Protein AF-A0A536ELT6-F1 (afdb_monomer)

Foldseek 3Di:
DDLLVVLLVLLLVLLVVLLVVLVVCLVVVVLVVSLVSLVVQLVVLVVQLVVQVVVVVVLVVVLVPDPDPDDDPPVSPDDPPSCSNVSSCSNSVNNNVSSVVSNVPRD

Secondary structure (DSSP, 8-state):
--HHHHHHHHHHHHHHHHHHHHHHHHHTT-HHHHHHHHHHHHHHHHHHHHHHHHHHHHHHHHHH-PPTTS---GGGSPPTT--HHHHHHHHHHHHHHHHHHHHHHH-

Structure (mmCIF, N/CA/C/O backbone):
data_AF-A0A536ELT6-F1
#
_entry.id   AF-A0A536ELT6-F1
#
loop_
_atom_site.group_PDB
_atom_site.id
_atom_site.type_symbol
_atom_site.label_atom_id
_atom_site.label_alt_id
_atom_site.label_comp_id
_atom_site.label_asym_id
_atom_site.label_entity_id
_atom_site.label_seq_id
_atom_site.pdbx_PDB_ins_code
_atom_site.Cartn_x
_atom_site.Cartn_y
_atom_site.Cartn_z
_atom_site.occupancy
_atom_site.B_iso_or_equiv
_atom_site.auth_seq_id
_atom_site.auth_comp_id
_atom_site.auth_asym_id
_atom_site.auth_atom_id
_atom_site.pdbx_PDB_model_num
ATOM 1 N N . MET A 1 1 ? -7.963 5.118 -19.392 1.00 62.03 1 MET A N 1
ATOM 2 C CA . MET A 1 1 ? -7.512 5.659 -18.088 1.00 62.03 1 MET A CA 1
ATOM 3 C C . MET A 1 1 ? -5.998 5.521 -18.016 1.00 62.03 1 MET A C 1
ATOM 5 O O . MET A 1 1 ? -5.515 4.451 -18.375 1.00 62.03 1 MET A O 1
ATOM 9 N N . PRO A 1 2 ? -5.241 6.557 -17.620 1.00 81.75 2 PRO A N 1
ATOM 10 C CA . PRO A 1 2 ? -3.790 6.447 -17.489 1.00 81.75 2 PRO A CA 1
ATOM 11 C C . PRO A 1 2 ? -3.425 5.445 -16.381 1.00 81.75 2 PRO A C 1
ATOM 13 O O . PRO A 1 2 ? -3.955 5.517 -15.274 1.00 81.75 2 PRO A O 1
ATOM 16 N N . ALA A 1 3 ? -2.506 4.519 -16.667 1.00 79.00 3 ALA A N 1
ATOM 17 C CA . ALA A 1 3 ? -2.032 3.500 -15.725 1.00 79.00 3 ALA A CA 1
ATOM 18 C C . ALA A 1 3 ? -1.635 4.027 -14.321 1.00 79.00 3 ALA A C 1
ATOM 20 O O . ALA A 1 3 ? -2.030 3.391 -13.342 1.00 79.00 3 ALA A O 1
ATOM 21 N N . PRO A 1 4 ? -0.943 5.181 -14.159 1.00 79.56 4 PRO A N 1
ATOM 22 C CA . PRO A 1 4 ? -0.621 5.711 -12.827 1.00 79.56 4 PRO A CA 1
ATOM 23 C C . PRO A 1 4 ? -1.855 6.093 -12.005 1.00 79.56 4 PRO A C 1
ATOM 25 O O . PRO A 1 4 ? -1.840 5.959 -10.786 1.00 79.56 4 PRO A O 1
ATOM 28 N N . PHE A 1 5 ? -2.948 6.506 -12.649 1.00 78.38 5 PHE A N 1
ATOM 29 C CA . PHE A 1 5 ? -4.195 6.829 -11.956 1.00 78.38 5 PHE A CA 1
ATOM 30 C C . PHE A 1 5 ? -4.894 5.570 -11.424 1.00 78.38 5 PHE A C 1
ATOM 32 O O . PHE A 1 5 ? -5.397 5.553 -10.300 1.00 78.38 5 PHE A O 1
ATOM 39 N N . VAL A 1 6 ? -4.877 4.484 -12.200 1.00 82.94 6 VAL A N 1
ATOM 40 C CA . VAL A 1 6 ? -5.401 3.177 -11.763 1.00 82.94 6 VAL A CA 1
ATOM 41 C C . VAL A 1 6 ? -4.559 2.617 -10.609 1.00 82.94 6 VAL A C 1
ATOM 43 O O . VAL A 1 6 ? -5.094 2.118 -9.625 1.00 82.94 6 VAL A O 1
ATOM 46 N N . ALA A 1 7 ? -3.236 2.770 -10.683 1.00 80.31 7 ALA A N 1
ATOM 47 C CA . ALA A 1 7 ? -2.326 2.419 -9.597 1.00 80.31 7 ALA A CA 1
ATOM 48 C C . ALA A 1 7 ? -2.594 3.238 -8.321 1.00 80.31 7 ALA A C 1
ATOM 50 O O . ALA A 1 7 ? -2.740 2.670 -7.241 1.00 80.31 7 ALA A O 1
ATOM 51 N N . ALA A 1 8 ? -2.728 4.560 -8.443 1.00 81.62 8 ALA A N 1
ATOM 52 C CA . ALA A 1 8 ? -3.016 5.430 -7.307 1.00 81.62 8 ALA A CA 1
ATOM 53 C C . ALA A 1 8 ? -4.361 5.106 -6.647 1.00 81.62 8 ALA A C 1
ATOM 55 O O . ALA A 1 8 ? -4.433 4.972 -5.429 1.00 81.62 8 ALA A O 1
ATOM 56 N N . SER A 1 9 ? -5.415 4.912 -7.442 1.00 82.19 9 SER A N 1
ATOM 57 C CA . SER A 1 9 ? -6.735 4.531 -6.923 1.00 82.19 9 SER A CA 1
ATOM 58 C C . SER A 1 9 ? -6.720 3.167 -6.228 1.00 82.19 9 SER A C 1
ATOM 60 O O . SER A 1 9 ? -7.307 3.031 -5.158 1.00 82.19 9 SER A O 1
ATOM 62 N N . CYS A 1 10 ? -5.987 2.184 -6.759 1.00 83.94 10 CYS A N 1
ATOM 63 C CA . CYS A 1 10 ? -5.772 0.901 -6.088 1.00 83.94 10 CYS A CA 1
ATOM 64 C C . CYS A 1 10 ? -5.072 1.074 -4.728 1.00 83.94 10 CYS A C 1
ATOM 66 O O . CYS A 1 10 ? -5.534 0.544 -3.718 1.00 83.94 10 CYS A O 1
ATOM 68 N N . GLY A 1 11 ? -4.004 1.875 -4.677 1.00 82.25 11 GLY A N 1
ATOM 69 C CA . GLY A 1 11 ? -3.297 2.182 -3.433 1.00 82.25 11 GLY A CA 1
ATOM 70 C C . GLY A 1 11 ? -4.178 2.879 -2.391 1.00 82.25 11 GLY A C 1
ATOM 71 O O . GLY A 1 11 ? -4.129 2.532 -1.213 1.00 82.25 11 GLY A O 1
ATOM 72 N N . VAL A 1 12 ? -5.039 3.809 -2.821 1.00 85.12 12 VAL A N 1
ATOM 73 C CA . VAL A 1 12 ? -6.035 4.467 -1.955 1.00 85.12 12 VAL A CA 1
ATOM 74 C C . VAL A 1 12 ? -7.059 3.463 -1.422 1.00 85.12 12 VAL A C 1
ATOM 76 O O . VAL A 1 12 ? -7.352 3.475 -0.228 1.00 85.12 12 VAL A O 1
ATOM 79 N N . LEU A 1 13 ? -7.587 2.572 -2.265 1.00 88.44 13 LEU A N 1
ATOM 80 C CA . LEU A 1 13 ? -8.537 1.539 -1.836 1.00 88.44 13 LEU A CA 1
ATOM 81 C C . LEU A 1 13 ? -7.917 0.600 -0.798 1.00 88.44 13 LEU A C 1
ATOM 83 O O . LEU A 1 13 ? -8.501 0.355 0.252 1.00 88.44 13 LEU A O 1
ATOM 87 N N . LEU A 1 14 ? -6.704 0.115 -1.050 1.00 83.44 14 LEU A N 1
ATOM 88 C CA . LEU A 1 14 ? -6.005 -0.759 -0.112 1.00 83.44 14 LEU A CA 1
ATOM 89 C C . LEU A 1 14 ? -5.646 -0.030 1.195 1.00 83.44 14 LEU A C 1
ATOM 9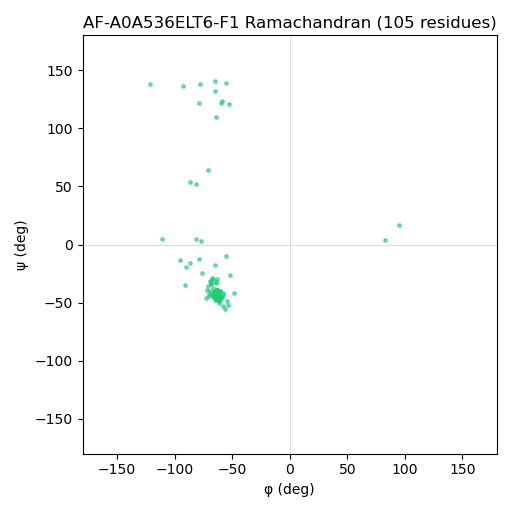1 O O . LEU A 1 14 ? -5.842 -0.578 2.279 1.00 83.44 14 LEU A O 1
ATOM 95 N N . GLY A 1 15 ? -5.182 1.221 1.121 1.00 84.81 15 GLY A N 1
ATOM 96 C CA . GLY A 1 15 ? -4.900 2.044 2.299 1.00 84.81 15 GLY A CA 1
ATOM 97 C C . GLY A 1 15 ? -6.145 2.317 3.152 1.00 84.81 15 GLY A C 1
ATOM 98 O O . GLY A 1 15 ? -6.114 2.140 4.368 1.00 84.81 15 GLY A O 1
ATOM 99 N N . THR A 1 16 ? -7.266 2.678 2.523 1.00 86.19 16 THR A N 1
ATOM 100 C CA . THR A 1 16 ? -8.545 2.910 3.221 1.00 86.19 16 THR A CA 1
ATOM 101 C C . THR A 1 16 ? -9.100 1.637 3.856 1.00 86.19 16 THR A C 1
ATOM 103 O O . THR A 1 16 ? -9.530 1.681 5.006 1.00 86.19 16 THR A O 1
ATOM 106 N N . LEU A 1 17 ? -9.029 0.490 3.170 1.00 85.94 17 LEU A N 1
ATOM 107 C CA . LEU A 1 17 ? -9.407 -0.806 3.745 1.00 85.94 17 LEU A CA 1
ATOM 108 C C . LEU A 1 17 ? -8.543 -1.173 4.954 1.00 85.94 17 LEU A C 1
ATOM 110 O O . LEU A 1 17 ? -9.070 -1.643 5.960 1.00 85.94 17 LEU A O 1
ATOM 114 N N . THR A 1 18 ? -7.236 -0.916 4.873 1.00 86.25 18 THR A N 1
ATOM 115 C CA . THR A 1 18 ? -6.299 -1.163 5.977 1.00 86.25 18 THR A CA 1
ATOM 116 C C . THR A 1 18 ? -6.683 -0.319 7.190 1.00 86.25 18 THR A C 1
ATOM 118 O O . THR A 1 18 ? -6.845 -0.857 8.282 1.00 86.25 18 THR A O 1
ATOM 121 N N . PHE A 1 19 ? -6.926 0.980 6.980 1.00 84.81 19 PHE A N 1
ATOM 122 C CA . PHE A 1 19 ? -7.355 1.902 8.030 1.00 84.81 19 PHE A CA 1
ATOM 123 C C . PHE A 1 19 ? -8.687 1.481 8.673 1.00 84.81 19 PHE A C 1
ATOM 125 O O . PHE A 1 19 ? -8.806 1.457 9.899 1.00 84.81 19 PHE A O 1
ATOM 132 N N . LEU A 1 20 ? -9.687 1.109 7.866 1.00 89.12 20 LEU A N 1
ATOM 133 C CA . LEU A 1 20 ? -10.988 0.649 8.362 1.00 89.12 20 LEU A CA 1
ATOM 134 C C . LEU A 1 20 ? -10.871 -0.641 9.177 1.00 89.12 20 LEU A C 1
ATOM 136 O O . LEU A 1 20 ? -11.496 -0.744 10.231 1.00 89.12 20 LEU A O 1
ATOM 140 N N . ALA A 1 21 ? -10.054 -1.598 8.731 1.00 85.75 21 ALA A N 1
ATOM 141 C CA . ALA A 1 21 ? -9.807 -2.832 9.468 1.00 85.75 21 ALA A CA 1
ATOM 142 C C . ALA A 1 21 ? -9.144 -2.551 10.826 1.00 85.75 21 ALA A C 1
ATOM 144 O O . ALA A 1 21 ? -9.613 -3.050 11.850 1.00 85.75 21 ALA A O 1
ATOM 145 N N . THR A 1 22 ? -8.117 -1.693 10.861 1.00 84.19 22 THR A N 1
ATOM 146 C CA . THR A 1 22 ? -7.464 -1.279 12.114 1.00 84.19 22 THR A CA 1
ATOM 147 C C . THR A 1 22 ? -8.419 -0.537 13.046 1.00 84.19 22 THR A C 1
ATOM 149 O O . THR A 1 22 ? -8.473 -0.841 14.235 1.00 84.19 22 THR A O 1
ATOM 152 N N . ALA A 1 23 ? -9.242 0.371 12.513 1.00 85.19 23 ALA A N 1
ATOM 153 C CA . ALA A 1 23 ? -10.225 1.116 13.293 1.00 85.19 23 ALA A CA 1
ATOM 154 C C . ALA A 1 23 ? -11.299 0.195 13.887 1.00 85.19 23 ALA A C 1
ATOM 156 O O . ALA A 1 23 ? -11.720 0.372 15.031 1.00 85.19 23 ALA A O 1
ATOM 157 N N . TRP A 1 24 ? -11.742 -0.803 13.120 1.00 89.06 24 TRP A N 1
ATOM 158 C CA . TRP A 1 24 ? -12.727 -1.779 13.571 1.00 89.06 24 TRP A CA 1
ATOM 159 C C . TRP A 1 24 ? -12.172 -2.675 14.684 1.00 89.06 24 TRP A C 1
ATOM 161 O O . TRP A 1 24 ? -12.834 -2.834 15.707 1.00 89.06 24 TRP A O 1
ATOM 171 N N . LEU A 1 25 ? -10.935 -3.168 14.535 1.00 86.12 25 LEU A N 1
ATOM 172 C CA . LEU A 1 25 ? -10.228 -3.941 15.566 1.00 86.12 25 LEU A CA 1
ATOM 173 C C . LEU A 1 25 ? -10.021 -3.138 16.854 1.00 86.12 25 LEU A C 1
ATOM 175 O O . LEU A 1 25 ? -10.186 -3.657 17.960 1.00 86.12 25 LEU A O 1
ATOM 179 N N . TRP A 1 26 ? -9.683 -1.856 16.719 1.00 85.75 26 TRP A N 1
ATOM 180 C CA . TRP A 1 26 ? -9.521 -0.970 17.864 1.00 85.75 26 TRP A CA 1
ATOM 181 C C . TRP A 1 26 ? -10.862 -0.756 18.578 1.00 85.75 26 TRP A C 1
ATOM 183 O O . TRP A 1 26 ? -10.955 -0.904 19.796 1.00 85.75 26 TRP A O 1
ATOM 193 N N . ARG A 1 27 ? -11.938 -0.522 17.814 1.00 88.19 27 ARG A N 1
ATOM 194 C CA . ARG A 1 27 ? -13.300 -0.369 18.347 1.00 88.19 27 ARG A CA 1
ATOM 195 C C . ARG A 1 27 ? -13.835 -1.640 19.011 1.00 88.19 27 ARG A C 1
ATOM 197 O O . ARG A 1 27 ? -14.600 -1.530 19.964 1.00 88.19 27 ARG A O 1
ATOM 204 N N . SER A 1 28 ? -13.450 -2.831 18.550 1.00 89.69 28 SER A N 1
ATOM 205 C CA . SER A 1 28 ? -13.830 -4.103 19.183 1.00 89.69 28 SER A CA 1
ATOM 206 C C . SER A 1 28 ? -13.034 -4.415 20.459 1.00 89.69 28 SER A C 1
ATOM 208 O O . SER A 1 28 ? -13.202 -5.489 21.030 1.00 89.69 28 SER A O 1
ATOM 210 N N . GLY A 1 29 ? -12.155 -3.508 20.904 1.00 84.69 29 GLY A N 1
ATOM 211 C CA . GLY A 1 29 ? -11.333 -3.673 22.105 1.00 84.69 29 GLY A CA 1
ATOM 212 C C . GLY A 1 29 ? -10.061 -4.496 21.887 1.00 84.69 29 GLY A C 1
ATOM 213 O O . GLY A 1 29 ? -9.308 -4.717 22.831 1.00 84.69 29 GLY A O 1
ATOM 214 N N . ALA A 1 30 ? -9.772 -4.915 20.651 1.00 86.00 30 ALA A N 1
ATOM 215 C CA . ALA A 1 30 ? -8.560 -5.649 20.294 1.00 86.00 30 ALA A CA 1
ATOM 216 C C . ALA A 1 30 ? -7.413 -4.674 19.968 1.00 86.00 30 ALA A C 1
ATOM 218 O O . ALA A 1 30 ? -6.810 -4.730 18.896 1.00 86.00 30 ALA A O 1
ATOM 219 N N . THR A 1 31 ? -7.116 -3.759 20.893 1.00 84.38 31 THR A N 1
ATOM 220 C CA . THR A 1 31 ? -6.173 -2.643 20.695 1.00 84.38 31 THR A CA 1
ATOM 221 C C . THR A 1 31 ? -4.774 -3.116 20.301 1.00 84.38 31 THR A C 1
ATOM 223 O O . THR A 1 31 ? -4.183 -2.587 19.363 1.00 84.38 31 THR A O 1
ATOM 226 N N . HIS A 1 32 ? -4.273 -4.183 20.930 1.00 82.06 32 HIS A N 1
ATOM 227 C CA . HIS A 1 32 ? -2.962 -4.735 20.589 1.00 82.06 32 HIS A CA 1
ATOM 228 C C . HIS A 1 32 ? -2.926 -5.337 19.172 1.00 82.06 32 HIS A C 1
ATOM 230 O O . HIS A 1 32 ? -1.944 -5.164 18.451 1.00 82.06 32 HIS A O 1
ATOM 236 N N . ALA A 1 33 ? -4.013 -5.986 18.739 1.00 81.75 33 ALA A N 1
ATOM 237 C CA . ALA A 1 33 ? -4.136 -6.512 17.381 1.00 81.75 33 ALA A CA 1
ATOM 238 C C . ALA A 1 33 ? -4.288 -5.386 16.345 1.00 81.75 33 ALA A C 1
ATOM 240 O O . ALA A 1 33 ? -3.728 -5.480 15.255 1.00 81.75 33 ALA A O 1
ATOM 241 N N . ALA A 1 34 ? -4.990 -4.300 16.681 1.00 79.25 34 ALA A N 1
ATOM 242 C CA . ALA A 1 34 ? -5.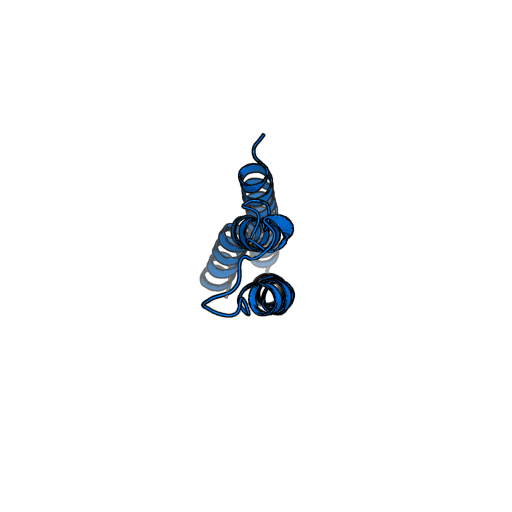084 -3.108 15.838 1.00 79.25 34 ALA A CA 1
ATOM 243 C C . ALA A 1 34 ? -3.706 -2.459 15.611 1.00 79.25 34 ALA A C 1
ATOM 245 O O . ALA A 1 34 ? -3.347 -2.160 14.474 1.00 79.25 34 ALA A O 1
ATOM 246 N N . ALA A 1 35 ? -2.896 -2.325 16.665 1.00 80.50 35 ALA A N 1
ATOM 247 C CA . ALA A 1 35 ? -1.538 -1.797 16.551 1.00 80.50 35 ALA A CA 1
ATOM 248 C C . ALA A 1 35 ? -0.635 -2.701 15.688 1.00 80.50 35 ALA A C 1
ATOM 250 O O . ALA A 1 35 ? 0.009 -2.224 14.754 1.00 80.50 35 ALA A O 1
ATOM 251 N N . LEU A 1 36 ? -0.643 -4.019 15.936 1.00 84.69 36 LEU A N 1
ATOM 252 C CA . LEU A 1 36 ? 0.162 -4.977 15.165 1.00 84.69 36 LEU A CA 1
ATOM 253 C C . LEU A 1 36 ? -0.239 -5.020 13.686 1.00 84.69 36 LEU A C 1
ATOM 255 O O . LEU A 1 36 ? 0.622 -5.070 12.811 1.00 84.69 36 LEU A O 1
ATOM 259 N N . THR A 1 37 ? -1.538 -4.988 13.389 1.00 81.44 37 THR A N 1
ATOM 260 C CA . THR A 1 37 ? -2.025 -4.999 12.001 1.00 81.44 37 THR A CA 1
ATOM 261 C C . THR A 1 37 ? -1.619 -3.736 11.245 1.00 81.44 37 THR A C 1
ATOM 263 O O . THR A 1 37 ? -1.192 -3.843 10.095 1.00 81.44 37 THR A O 1
ATOM 266 N N . ALA A 1 38 ? -1.663 -2.565 11.888 1.00 79.56 38 ALA A N 1
ATOM 267 C CA . ALA A 1 38 ? -1.196 -1.313 11.299 1.00 79.56 38 ALA A CA 1
ATOM 268 C C . ALA A 1 38 ? 0.318 -1.340 11.008 1.00 79.56 38 ALA A C 1
ATOM 270 O O . ALA A 1 38 ? 0.747 -0.976 9.910 1.00 79.56 38 ALA A O 1
ATOM 271 N N . GLU A 1 39 ? 1.129 -1.823 11.956 1.00 80.88 39 GLU A N 1
ATOM 272 C CA . GLU A 1 39 ? 2.586 -1.923 11.800 1.00 80.88 39 GLU A CA 1
ATOM 273 C C . GLU A 1 39 ? 2.988 -2.924 10.708 1.00 80.88 39 GLU A C 1
ATOM 275 O O . GLU A 1 39 ? 3.815 -2.610 9.849 1.00 80.88 39 GLU A O 1
ATOM 280 N N . VAL A 1 40 ? 2.374 -4.111 10.687 1.00 83.62 40 VAL A N 1
ATOM 281 C CA . VAL A 1 40 ? 2.642 -5.134 9.665 1.00 83.62 40 VAL A CA 1
ATOM 282 C C . VAL A 1 40 ? 2.241 -4.635 8.279 1.00 83.62 40 VAL A C 1
ATOM 284 O O . VAL A 1 40 ? 3.000 -4.815 7.325 1.00 83.62 40 VAL A O 1
ATOM 287 N N . ALA A 1 41 ? 1.088 -3.971 8.153 1.00 80.31 41 ALA A N 1
ATOM 288 C CA . ALA A 1 41 ? 0.654 -3.403 6.882 1.00 80.31 41 ALA A CA 1
ATOM 289 C C . ALA A 1 41 ? 1.619 -2.317 6.383 1.00 80.31 41 ALA A C 1
ATOM 291 O O . ALA A 1 41 ? 1.967 -2.305 5.202 1.00 80.31 41 ALA A O 1
ATOM 292 N N . LEU A 1 42 ? 2.111 -1.452 7.278 1.00 79.19 42 LEU A N 1
ATOM 293 C CA . LEU A 1 42 ? 3.102 -0.428 6.949 1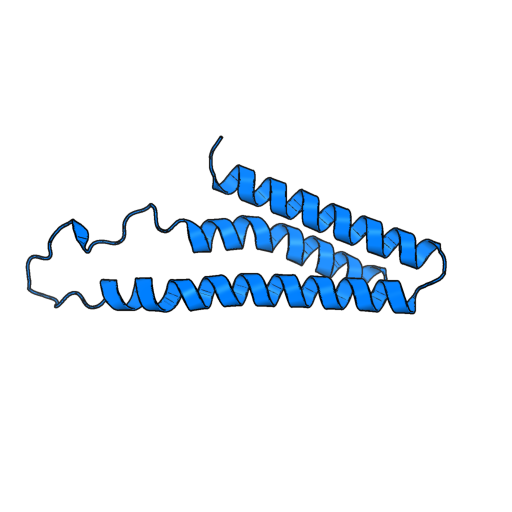.00 79.19 42 LEU A CA 1
ATOM 294 C C 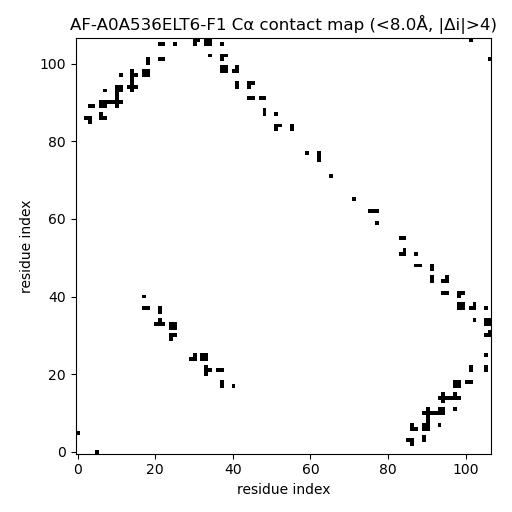. LEU A 1 42 ? 4.437 -1.043 6.496 1.00 79.19 42 LEU A C 1
ATOM 296 O O . LEU A 1 42 ? 5.008 -0.615 5.492 1.00 79.19 42 LEU A O 1
ATOM 300 N N . LEU A 1 43 ? 4.929 -2.071 7.191 1.00 84.12 43 LEU A N 1
ATOM 301 C CA . LEU A 1 43 ? 6.169 -2.761 6.821 1.00 84.12 43 LEU A CA 1
ATOM 302 C C . LEU A 1 43 ? 6.036 -3.497 5.486 1.00 84.12 43 LEU A C 1
ATOM 304 O O . LEU A 1 43 ? 6.931 -3.405 4.644 1.00 84.12 43 LEU A O 1
ATOM 308 N N . LEU A 1 44 ? 4.916 -4.181 5.248 1.00 78.50 44 LEU A N 1
ATOM 309 C CA . LEU A 1 44 ? 4.631 -4.832 3.967 1.00 78.50 44 LEU A CA 1
ATOM 310 C C . LEU A 1 44 ? 4.568 -3.818 2.821 1.00 78.50 44 LEU A C 1
ATOM 312 O O . LEU A 1 44 ? 5.129 -4.054 1.754 1.00 78.50 44 LEU A O 1
ATOM 316 N N . ALA A 1 45 ? 3.952 -2.660 3.050 1.00 80.44 45 ALA A N 1
ATOM 317 C CA . ALA A 1 45 ? 3.905 -1.577 2.076 1.00 80.44 45 ALA A CA 1
ATOM 318 C C . ALA A 1 45 ? 5.303 -1.104 1.668 1.00 80.44 45 ALA A C 1
ATOM 320 O O . ALA A 1 45 ? 5.643 -1.061 0.485 1.00 80.44 45 ALA A O 1
ATOM 321 N N . LEU A 1 46 ? 6.122 -0.768 2.666 1.00 80.25 46 LEU A N 1
ATOM 322 C CA . LEU A 1 46 ? 7.462 -0.228 2.469 1.00 80.25 46 LEU A CA 1
ATOM 323 C C . LEU A 1 46 ? 8.398 -1.259 1.842 1.00 80.25 46 LEU A C 1
ATOM 325 O O . LEU A 1 46 ? 9.141 -0.927 0.920 1.00 80.25 46 LEU A O 1
ATOM 329 N N . THR A 1 47 ? 8.337 -2.513 2.294 1.00 82.06 47 THR A N 1
ATOM 330 C CA . THR A 1 47 ? 9.131 -3.606 1.716 1.00 82.06 47 THR A CA 1
ATOM 331 C C . THR A 1 47 ? 8.750 -3.868 0.266 1.00 82.06 47 THR A C 1
ATOM 333 O O . THR A 1 47 ? 9.638 -4.054 -0.562 1.00 82.06 47 THR A O 1
ATOM 336 N N . CYS A 1 48 ? 7.463 -3.803 -0.078 1.00 77.88 48 CYS A N 1
ATOM 337 C CA . CYS A 1 48 ? 7.007 -3.963 -1.452 1.00 77.88 48 CYS A CA 1
ATOM 338 C C . CYS A 1 48 ? 7.526 -2.822 -2.348 1.00 77.88 48 CYS A C 1
ATOM 340 O O . CYS A 1 48 ? 8.139 -3.080 -3.384 1.00 77.88 48 CYS A O 1
ATOM 342 N N . VAL A 1 49 ? 7.394 -1.561 -1.914 1.00 80.38 49 VAL A N 1
ATOM 343 C CA . VAL A 1 49 ? 7.942 -0.395 -2.638 1.00 80.38 49 VAL A CA 1
ATOM 344 C C . VAL A 1 49 ? 9.462 -0.502 -2.803 1.00 80.38 49 VAL A C 1
ATOM 346 O O . VAL A 1 49 ? 9.981 -0.294 -3.902 1.00 80.38 49 VAL A O 1
ATOM 349 N N . ALA A 1 50 ? 10.180 -0.875 -1.741 1.00 81.62 50 ALA A N 1
ATOM 350 C CA . ALA A 1 50 ? 11.627 -1.060 -1.774 1.00 81.62 50 ALA A CA 1
ATOM 351 C C . ALA A 1 50 ? 12.040 -2.197 -2.723 1.00 81.62 50 ALA A C 1
ATOM 353 O O . ALA A 1 50 ? 12.967 -2.024 -3.514 1.00 81.62 50 ALA A O 1
ATOM 354 N N . ALA A 1 51 ? 11.331 -3.329 -2.713 1.00 79.25 51 ALA A N 1
ATOM 355 C CA . ALA A 1 51 ? 11.589 -4.450 -3.612 1.00 79.25 51 ALA A CA 1
ATOM 356 C C . ALA A 1 51 ? 11.415 -4.045 -5.083 1.00 79.25 51 ALA A C 1
ATOM 358 O O . ALA A 1 51 ? 12.288 -4.332 -5.901 1.00 79.25 51 ALA A O 1
ATOM 359 N N . PHE A 1 52 ? 10.350 -3.313 -5.425 1.00 75.56 52 PHE A N 1
ATOM 360 C CA . PHE A 1 52 ? 10.158 -2.796 -6.785 1.00 75.56 52 PHE A CA 1
ATOM 361 C C . PHE A 1 52 ? 11.257 -1.812 -7.201 1.00 75.56 52 PHE A C 1
ATOM 363 O O . PHE A 1 52 ? 11.729 -1.869 -8.339 1.00 75.56 52 PHE A O 1
ATOM 370 N N . ALA A 1 53 ? 11.712 -0.946 -6.291 1.00 73.75 53 ALA A N 1
ATOM 371 C CA . ALA A 1 53 ? 12.826 -0.039 -6.557 1.00 73.75 53 ALA A CA 1
ATOM 372 C C . ALA A 1 53 ? 14.143 -0.800 -6.808 1.00 73.75 53 ALA A C 1
ATOM 374 O O . ALA A 1 53 ? 14.860 -0.498 -7.766 1.00 73.75 53 ALA A O 1
ATOM 375 N N . VAL A 1 54 ? 14.437 -1.824 -5.999 1.00 76.12 54 VAL A N 1
ATOM 376 C CA . VAL A 1 54 ? 15.639 -2.663 -6.137 1.00 76.12 54 VAL A CA 1
ATOM 377 C C . VAL A 1 54 ? 15.597 -3.489 -7.421 1.00 76.12 54 VAL A C 1
ATOM 379 O O . VAL A 1 54 ? 16.588 -3.518 -8.144 1.00 76.12 54 VAL A O 1
ATOM 382 N N . LEU A 1 55 ? 14.460 -4.107 -7.756 1.00 72.50 55 LEU A N 1
ATOM 383 C CA . LEU A 1 55 ? 14.292 -4.906 -8.977 1.00 72.50 55 LEU A CA 1
ATOM 384 C C . LEU A 1 55 ? 14.364 -4.052 -10.255 1.00 72.50 55 LEU A C 1
ATOM 386 O O . LEU A 1 55 ? 14.840 -4.527 -11.287 1.00 72.50 55 LEU A O 1
ATOM 390 N N . ALA A 1 56 ? 13.966 -2.778 -10.189 1.00 67.31 56 ALA A N 1
ATOM 391 C CA . ALA A 1 56 ? 14.136 -1.823 -11.286 1.00 67.31 56 ALA A CA 1
ATOM 392 C C . ALA A 1 56 ? 15.589 -1.310 -11.433 1.00 67.31 56 ALA A C 1
ATOM 394 O O . ALA A 1 56 ? 16.006 -0.912 -12.527 1.00 67.31 56 ALA A O 1
ATOM 395 N N . GLY A 1 57 ? 16.383 -1.344 -10.358 1.00 61.22 57 GLY A N 1
ATOM 396 C CA . GLY A 1 57 ? 17.787 -0.915 -10.315 1.00 61.22 57 GLY A CA 1
ATOM 397 C C . GLY A 1 57 ? 18.717 -1.560 -11.361 1.00 61.22 57 GLY A C 1
ATOM 398 O O . GLY A 1 57 ? 19.379 -0.824 -12.100 1.00 61.22 57 GLY A O 1
ATOM 399 N N . PRO A 1 58 ? 18.777 -2.902 -11.505 1.00 59.34 58 PRO A N 1
ATOM 400 C CA . PRO A 1 58 ? 19.656 -3.560 -12.474 1.00 59.34 58 PRO A CA 1
ATOM 401 C C . PRO A 1 58 ? 19.264 -3.296 -13.937 1.00 59.34 58 PRO A C 1
ATOM 403 O O . PRO A 1 58 ? 20.147 -3.253 -14.797 1.00 59.34 58 PRO A O 1
ATOM 406 N N . ALA A 1 59 ? 17.981 -3.054 -14.234 1.00 58.19 59 ALA A N 1
ATOM 407 C CA . ALA A 1 59 ? 17.529 -2.647 -15.568 1.00 58.19 59 ALA A CA 1
ATOM 408 C C . ALA A 1 59 ? 17.995 -1.221 -15.924 1.00 58.19 59 ALA A C 1
ATOM 410 O O . ALA A 1 59 ? 18.477 -0.995 -17.037 1.00 58.19 59 ALA A O 1
ATOM 411 N N . ARG A 1 60 ? 17.953 -0.285 -14.960 1.00 56.62 60 ARG A N 1
ATOM 412 C CA . ARG A 1 60 ? 18.522 1.069 -15.106 1.00 56.62 60 ARG A CA 1
ATOM 413 C C . ARG A 1 60 ? 20.044 1.046 -15.259 1.00 56.62 60 ARG A C 1
ATOM 415 O O . ARG A 1 60 ? 20.578 1.690 -16.159 1.00 56.62 60 ARG A O 1
ATOM 422 N N . MET A 1 61 ? 20.750 0.273 -14.430 1.00 56.03 61 MET A N 1
ATOM 423 C CA . MET A 1 61 ? 22.218 0.211 -14.454 1.00 56.03 61 MET A CA 1
ATOM 424 C C . MET A 1 61 ? 22.786 -0.455 -15.712 1.00 56.03 61 MET A C 1
ATOM 426 O O . MET A 1 61 ? 23.848 -0.048 -16.178 1.00 56.03 61 MET A O 1
ATOM 430 N N . ARG A 1 62 ? 22.108 -1.458 -16.292 1.00 57.75 62 ARG A N 1
ATOM 431 C CA . ARG A 1 62 ? 22.555 -2.091 -17.548 1.00 57.75 62 ARG A CA 1
ATOM 432 C C . ARG A 1 62 ? 22.420 -1.171 -18.765 1.00 57.75 62 ARG A C 1
ATOM 434 O O . ARG A 1 62 ? 23.240 -1.277 -19.669 1.00 57.75 62 ARG A O 1
ATOM 441 N N . ARG A 1 63 ? 21.435 -0.266 -18.784 1.00 53.69 63 ARG A N 1
ATOM 442 C CA . ARG A 1 63 ? 21.193 0.675 -19.898 1.00 53.69 63 ARG A CA 1
ATOM 443 C C . ARG A 1 63 ? 21.947 2.005 -19.760 1.00 53.69 63 ARG A C 1
ATOM 445 O O . ARG A 1 63 ? 22.162 2.672 -20.760 1.00 53.69 63 ARG A O 1
ATOM 452 N N . ALA A 1 64 ? 22.398 2.365 -18.554 1.00 54.78 64 ALA A N 1
ATOM 453 C CA . ALA A 1 64 ? 23.213 3.561 -18.302 1.00 54.78 64 ALA A CA 1
ATOM 454 C C . ALA A 1 64 ? 24.706 3.396 -18.658 1.00 54.78 64 ALA A C 1
ATOM 456 O O . ALA A 1 64 ? 25.431 4.384 -18.733 1.00 54.78 64 ALA A O 1
ATOM 457 N N . ARG A 1 65 ? 25.185 2.166 -18.901 1.00 59.38 65 ARG A N 1
ATOM 458 C CA . ARG A 1 65 ? 26.560 1.891 -19.360 1.00 59.38 65 ARG A CA 1
ATOM 459 C C . ARG A 1 65 ? 26.696 2.092 -20.871 1.00 59.38 65 ARG A C 1
ATOM 461 O O . ARG A 1 65 ? 27.146 1.201 -21.587 1.00 59.38 65 ARG A O 1
ATOM 468 N N . VAL A 1 66 ? 26.272 3.252 -21.355 1.00 59.09 66 VAL A N 1
ATOM 469 C CA . VAL A 1 66 ? 26.561 3.684 -22.721 1.00 59.09 66 VAL A CA 1
ATOM 470 C C . VAL A 1 66 ? 27.997 4.214 -22.737 1.00 59.09 66 VAL A C 1
ATOM 472 O O . VAL A 1 66 ? 28.298 5.132 -21.973 1.00 59.09 66 VAL A O 1
ATOM 475 N N . PRO A 1 67 ? 28.904 3.651 -23.557 1.00 62.97 67 PRO A N 1
ATOM 476 C CA . PRO A 1 67 ? 30.214 4.248 -23.767 1.00 62.97 67 PRO A CA 1
ATOM 477 C C . PRO A 1 67 ? 30.018 5.657 -24.329 1.00 62.97 67 PRO A C 1
ATOM 479 O O . PRO A 1 67 ? 29.383 5.823 -25.373 1.00 62.97 67 PRO A O 1
ATOM 482 N N . ILE A 1 68 ? 30.546 6.663 -23.630 1.00 59.41 68 ILE A N 1
ATOM 483 C CA . ILE A 1 68 ? 30.671 8.017 -24.170 1.00 59.41 68 ILE A CA 1
ATOM 484 C C . ILE A 1 68 ? 31.543 7.864 -25.423 1.00 59.41 68 ILE A C 1
ATOM 486 O O . ILE A 1 68 ? 32.623 7.288 -25.318 1.00 59.41 68 ILE A O 1
ATOM 490 N N . ASP A 1 69 ? 31.037 8.301 -26.581 1.00 61.28 69 ASP A N 1
ATOM 491 C CA . ASP A 1 69 ? 31.685 8.243 -27.910 1.00 61.28 69 ASP A CA 1
ATOM 492 C C . ASP A 1 69 ? 31.356 7.042 -28.836 1.00 61.28 69 ASP A C 1
ATOM 494 O O . ASP A 1 69 ? 32.031 6.805 -29.837 1.00 61.28 69 ASP A O 1
ATOM 498 N N . ARG A 1 70 ? 30.271 6.289 -28.583 1.00 64.19 70 ARG A N 1
ATOM 499 C CA . ARG A 1 70 ? 29.687 5.373 -29.593 1.00 64.19 70 ARG A CA 1
ATOM 500 C C . ARG A 1 70 ? 28.230 5.701 -29.898 1.00 64.19 70 ARG A C 1
ATOM 502 O O . ARG A 1 70 ? 27.433 5.919 -28.991 1.00 64.19 70 ARG A O 1
ATOM 509 N N . VAL A 1 71 ? 27.862 5.650 -31.182 1.00 65.00 71 VAL A N 1
ATOM 510 C CA . VAL A 1 71 ? 26.457 5.706 -31.617 1.00 65.00 71 VAL A CA 1
ATOM 511 C C . VAL A 1 71 ? 25.743 4.464 -31.090 1.00 65.00 71 VAL A C 1
ATOM 513 O O . VAL A 1 71 ? 26.009 3.343 -31.525 1.00 65.00 71 VAL A O 1
ATOM 516 N N . VAL A 1 72 ? 24.862 4.661 -30.114 1.00 65.00 72 VAL A N 1
ATOM 517 C CA . VAL A 1 72 ? 24.097 3.583 -29.488 1.00 65.00 72 VAL A CA 1
ATOM 518 C C . VAL A 1 72 ? 22.753 3.402 -30.197 1.00 65.00 72 VAL A C 1
ATOM 520 O O . VAL A 1 72 ? 22.078 4.398 -30.466 1.00 65.00 72 VAL A O 1
ATOM 523 N N . PRO A 1 73 ? 22.321 2.154 -30.473 1.00 69.44 73 PRO A N 1
ATOM 524 C CA . PRO A 1 73 ? 21.010 1.895 -31.053 1.00 69.44 73 PRO A CA 1
ATOM 525 C C . PRO A 1 73 ? 19.876 2.518 -30.215 1.00 69.44 73 PRO A C 1
ATOM 527 O O . PRO A 1 73 ? 19.881 2.367 -28.989 1.00 69.44 73 PRO A O 1
ATOM 530 N N . PRO A 1 74 ? 18.845 3.125 -30.839 1.00 67.62 74 PRO A N 1
ATOM 531 C CA . PRO A 1 74 ? 17.693 3.709 -30.139 1.00 67.62 74 PRO A CA 1
ATOM 532 C C . PRO A 1 74 ? 17.010 2.753 -29.148 1.00 67.62 74 PRO A C 1
ATOM 534 O O . PRO A 1 74 ? 16.423 3.176 -28.161 1.00 67.62 74 PRO A O 1
ATOM 537 N N . SER A 1 75 ? 17.122 1.441 -29.374 1.00 67.94 75 SER A N 1
ATOM 538 C CA . SER A 1 75 ? 16.595 0.394 -28.496 1.00 67.94 75 SER A CA 1
ATOM 539 C C . SER A 1 75 ? 17.234 0.322 -27.105 1.00 67.94 75 SER A C 1
ATOM 541 O O . SER A 1 75 ? 16.676 -0.347 -26.239 1.00 67.94 75 SER A O 1
ATOM 543 N N . TRP A 1 76 ? 18.407 0.925 -26.891 1.00 67.19 76 TRP A N 1
ATOM 544 C CA . TRP A 1 76 ? 19.097 0.913 -25.592 1.00 67.19 76 TRP A CA 1
ATOM 545 C C . TRP A 1 76 ? 18.807 2.157 -24.753 1.00 67.19 76 TRP A C 1
ATOM 547 O O . TRP A 1 76 ? 19.082 2.147 -23.552 1.00 67.19 76 TRP A O 1
ATOM 557 N N . TRP A 1 77 ? 18.232 3.201 -25.356 1.00 64.31 77 TRP A N 1
ATOM 558 C CA . TRP A 1 77 ? 17.761 4.358 -24.609 1.00 64.31 77 TRP A CA 1
ATOM 559 C C . TRP A 1 77 ? 16.610 3.947 -23.683 1.00 64.31 77 TRP A C 1
ATOM 561 O O . TRP A 1 77 ? 15.781 3.113 -24.070 1.00 64.31 77 TRP A O 1
ATOM 571 N N . PRO A 1 78 ? 16.552 4.490 -22.452 1.00 59.19 78 PRO A N 1
ATOM 572 C CA . PRO A 1 78 ? 15.415 4.283 -21.569 1.00 59.19 78 PRO A CA 1
ATOM 573 C C . PRO A 1 78 ? 14.138 4.649 -22.321 1.00 59.19 78 PRO A C 1
ATOM 575 O O . PRO A 1 78 ? 14.003 5.763 -22.821 1.00 59.19 78 PRO A O 1
ATOM 578 N N . ARG A 1 79 ? 13.217 3.695 -22.449 1.00 62.97 79 ARG A N 1
ATOM 579 C CA . ARG A 1 79 ? 11.888 3.997 -22.970 1.00 62.97 79 ARG A CA 1
ATOM 580 C C . ARG A 1 79 ? 11.106 4.642 -21.834 1.00 62.97 79 ARG A C 1
ATOM 582 O O . ARG A 1 79 ? 11.136 4.123 -20.719 1.00 62.97 79 ARG A O 1
ATOM 589 N N . ASP A 1 80 ? 10.335 5.685 -22.129 1.00 57.88 80 ASP A N 1
ATOM 590 C CA . ASP A 1 80 ? 9.408 6.319 -21.171 1.00 57.88 80 ASP A CA 1
ATOM 591 C C . ASP A 1 80 ? 8.396 5.328 -20.551 1.00 57.88 80 ASP A C 1
ATOM 593 O O . ASP A 1 80 ? 7.706 5.632 -19.581 1.00 57.88 80 ASP A O 1
ATOM 597 N N . THR A 1 81 ? 8.332 4.102 -21.079 1.00 54.56 81 THR A N 1
ATOM 598 C CA . THR A 1 81 ? 7.525 2.980 -20.599 1.00 54.56 81 THR A CA 1
ATOM 599 C C . THR A 1 81 ? 8.127 2.196 -19.425 1.00 54.56 81 THR A C 1
ATOM 601 O O . THR A 1 81 ? 7.543 1.182 -19.053 1.00 54.56 81 THR A O 1
ATOM 604 N N . ASP A 1 82 ? 9.266 2.587 -18.833 1.00 57.72 82 ASP A N 1
ATOM 605 C CA . ASP A 1 82 ? 9.751 2.007 -17.562 1.00 57.72 82 ASP A CA 1
ATOM 606 C C . ASP A 1 82 ? 8.844 2.486 -16.394 1.00 57.72 82 ASP A C 1
ATOM 608 O O . ASP A 1 82 ? 9.241 3.218 -15.488 1.00 57.72 82 ASP A O 1
ATOM 612 N N . THR A 1 83 ? 7.570 2.085 -16.445 1.00 65.62 83 THR A N 1
ATOM 613 C CA . THR A 1 83 ? 6.461 2.530 -15.592 1.00 65.62 83 THR A CA 1
ATOM 614 C C . THR A 1 83 ? 6.343 1.741 -14.297 1.00 65.62 83 THR A C 1
ATOM 616 O O . THR A 1 83 ? 5.678 2.204 -13.383 1.00 65.62 83 THR A O 1
ATOM 619 N N . ALA A 1 84 ? 6.969 0.570 -14.171 1.00 71.50 84 ALA A N 1
ATOM 620 C CA . ALA A 1 84 ? 6.872 -0.263 -12.969 1.00 71.50 84 ALA A CA 1
ATOM 621 C C . ALA A 1 84 ? 7.242 0.470 -11.656 1.00 71.50 84 ALA A C 1
ATOM 623 O O . ALA A 1 84 ? 6.436 0.422 -10.727 1.00 71.50 84 ALA A O 1
ATOM 624 N N . PRO A 1 85 ? 8.374 1.202 -11.551 1.00 70.81 85 PRO A N 1
ATOM 625 C CA . PRO A 1 85 ? 8.689 1.954 -10.333 1.00 70.81 85 PRO A CA 1
ATOM 626 C C . PRO A 1 85 ? 7.735 3.135 -10.106 1.00 70.81 85 PRO A C 1
ATOM 628 O O . PRO A 1 85 ? 7.400 3.440 -8.965 1.00 70.81 85 PRO A O 1
ATOM 631 N N .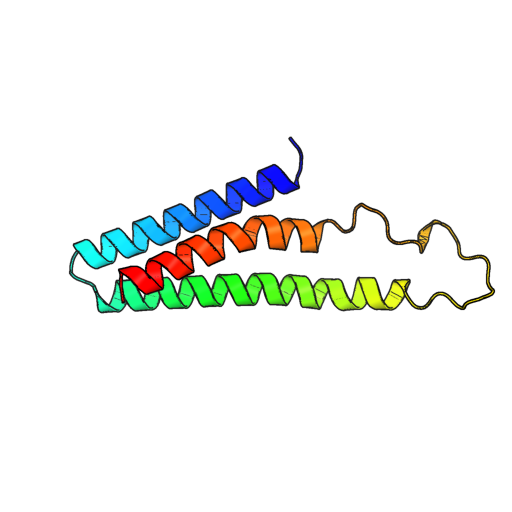 LEU A 1 86 ? 7.251 3.770 -11.179 1.00 77.88 86 LEU A N 1
ATOM 632 C CA . LEU A 1 86 ? 6.249 4.834 -11.097 1.00 77.88 86 LEU A CA 1
ATOM 633 C C . LEU A 1 86 ? 4.921 4.288 -10.556 1.00 77.88 86 LEU A C 1
ATOM 635 O O . L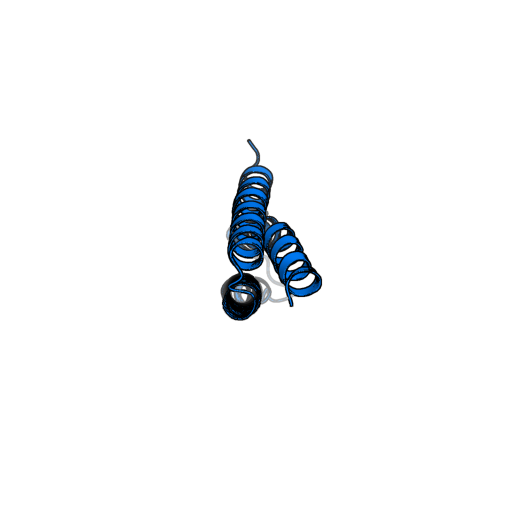EU A 1 86 ? 4.340 4.866 -9.648 1.00 77.88 86 LEU A O 1
ATOM 639 N N . LEU A 1 87 ? 4.461 3.150 -11.075 1.00 77.75 87 LEU A N 1
ATOM 640 C CA . LEU A 1 87 ? 3.241 2.481 -10.632 1.00 77.75 87 LEU A CA 1
ATOM 641 C C . LEU A 1 87 ? 3.378 2.005 -9.185 1.00 77.75 87 LEU A C 1
ATOM 643 O O . LEU A 1 87 ? 2.458 2.212 -8.402 1.00 77.75 87 LEU A O 1
ATOM 647 N N . ALA A 1 88 ? 4.531 1.447 -8.807 1.00 79.62 88 ALA A N 1
ATOM 648 C CA . ALA A 1 88 ? 4.815 1.068 -7.426 1.00 79.62 88 ALA A CA 1
ATOM 649 C C . ALA A 1 88 ? 4.780 2.280 -6.481 1.00 79.62 88 ALA A C 1
ATOM 651 O O . ALA A 1 88 ? 4.211 2.183 -5.398 1.00 79.62 88 ALA A O 1
ATOM 652 N N . ALA A 1 89 ? 5.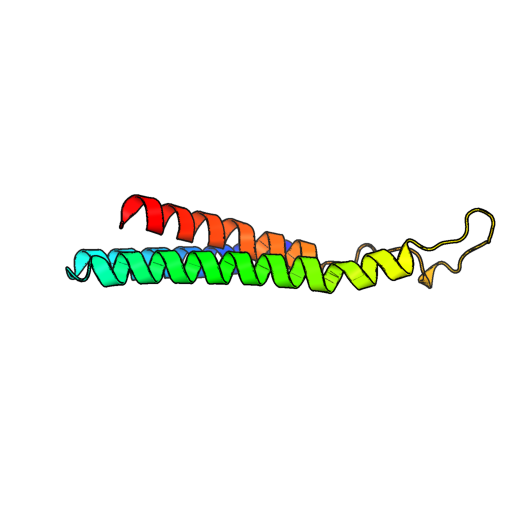309 3.434 -6.898 1.00 81.25 89 ALA A N 1
ATOM 653 C CA . ALA A 1 89 ? 5.205 4.674 -6.130 1.00 81.25 89 ALA A CA 1
ATOM 654 C C . ALA A 1 89 ? 3.755 5.183 -6.047 1.00 81.25 89 ALA A C 1
ATOM 656 O O . ALA A 1 89 ? 3.305 5.572 -4.971 1.00 81.25 89 ALA A O 1
ATOM 657 N N . CYS A 1 90 ? 3.003 5.129 -7.151 1.00 82.56 90 CYS A N 1
ATOM 658 C CA . CYS A 1 90 ? 1.597 5.530 -7.189 1.00 82.56 90 CYS A CA 1
ATOM 659 C C . CYS A 1 90 ? 0.710 4.651 -6.294 1.00 82.56 90 CYS A C 1
ATOM 661 O O . CYS A 1 90 ? -0.157 5.193 -5.621 1.00 82.56 90 CYS A O 1
ATOM 663 N N . VAL A 1 91 ? 0.922 3.329 -6.246 1.00 81.12 91 VAL A N 1
ATOM 664 C CA . VAL A 1 91 ? 0.208 2.428 -5.315 1.00 81.12 91 VAL A CA 1
ATOM 665 C C . VAL A 1 91 ? 0.707 2.622 -3.881 1.00 81.12 91 VAL A C 1
ATOM 667 O O . VAL A 1 91 ? -0.082 2.701 -2.942 1.00 81.12 91 VAL A O 1
ATOM 670 N N . GLY A 1 92 ? 2.026 2.675 -3.705 1.00 79.38 92 GLY A N 1
ATOM 671 C CA . GLY A 1 92 ? 2.676 2.633 -2.402 1.00 79.38 92 GLY A CA 1
ATOM 672 C C . GLY A 1 92 ? 2.461 3.891 -1.571 1.00 79.38 92 GLY A C 1
ATOM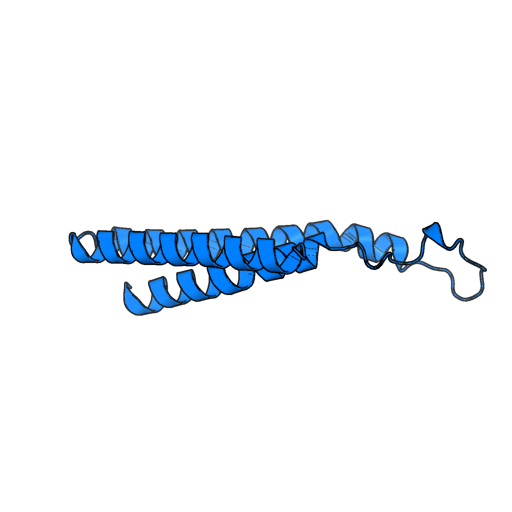 673 O O . GLY A 1 92 ? 2.176 3.779 -0.386 1.00 79.38 92 GLY A O 1
ATOM 674 N N . ALA A 1 93 ? 2.542 5.082 -2.171 1.00 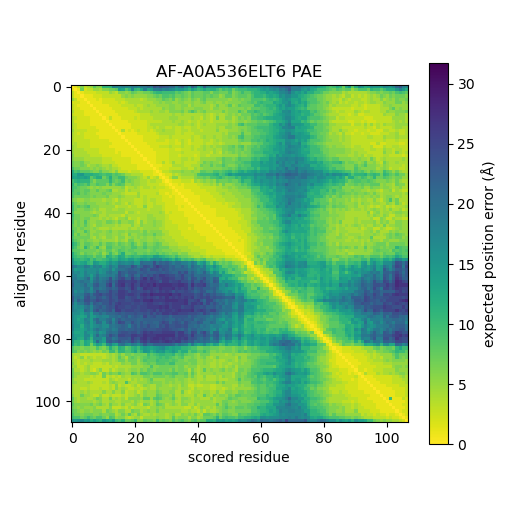81.88 93 ALA A N 1
ATOM 675 C CA . ALA A 1 93 ? 2.405 6.347 -1.447 1.00 81.88 93 ALA A CA 1
ATOM 676 C C . ALA A 1 93 ? 1.085 6.471 -0.654 1.00 81.88 93 ALA A C 1
ATOM 678 O O . ALA A 1 93 ? 1.154 6.661 0.562 1.00 81.88 93 ALA A O 1
ATOM 679 N N . PRO A 1 94 ? -0.112 6.327 -1.260 1.00 81.00 94 PRO A N 1
ATOM 680 C CA . PRO A 1 94 ? -1.367 6.432 -0.512 1.00 81.00 94 PRO A CA 1
ATOM 681 C C . PRO A 1 94 ? -1.522 5.323 0.537 1.00 81.00 94 PRO A C 1
ATOM 683 O O . PRO A 1 94 ? -2.067 5.569 1.612 1.00 81.00 94 PRO A O 1
ATOM 686 N N . LEU A 1 95 ? -1.005 4.123 0.261 1.00 79.88 95 LEU A N 1
ATOM 687 C CA . LEU A 1 95 ? -1.082 2.996 1.182 1.00 79.88 95 LEU A CA 1
ATOM 688 C C . LEU A 1 95 ? -0.188 3.191 2.415 1.00 79.88 95 LEU A C 1
ATOM 690 O O . LEU A 1 95 ? -0.640 2.981 3.537 1.00 79.88 95 LEU A O 1
ATOM 694 N N . VAL A 1 96 ? 1.049 3.653 2.216 1.00 85.31 96 VAL A N 1
ATOM 695 C CA . VAL A 1 96 ? 1.992 3.990 3.295 1.00 85.31 96 VAL A CA 1
ATOM 696 C C . VAL A 1 96 ? 1.447 5.130 4.151 1.00 85.31 96 VAL A C 1
ATOM 698 O O . VAL A 1 96 ? 1.532 5.054 5.373 1.00 85.31 96 VAL A O 1
ATOM 701 N N . ILE A 1 97 ? 0.846 6.158 3.541 1.00 85.31 97 ILE A N 1
ATOM 702 C CA . ILE A 1 97 ? 0.227 7.268 4.281 1.00 85.31 97 ILE A CA 1
ATOM 703 C C . ILE A 1 97 ? -0.915 6.748 5.160 1.00 85.31 97 ILE A C 1
ATOM 705 O O . ILE A 1 97 ? -0.937 7.027 6.356 1.00 85.31 97 ILE A O 1
ATOM 709 N N . ALA A 1 98 ? -1.840 5.964 4.601 1.00 78.06 98 ALA A N 1
ATOM 710 C CA . ALA A 1 98 ? -2.980 5.445 5.353 1.00 78.06 98 ALA A CA 1
ATOM 711 C C . ALA A 1 98 ? -2.555 4.492 6.485 1.00 78.06 98 ALA A C 1
ATOM 713 O O . ALA A 1 98 ? -3.051 4.616 7.605 1.00 78.06 98 ALA A O 1
ATOM 714 N N . ALA A 1 99 ? -1.606 3.588 6.222 1.00 79.62 99 ALA A N 1
ATOM 715 C CA . ALA A 1 99 ? -1.059 2.688 7.235 1.00 79.62 99 ALA A CA 1
ATOM 716 C C . ALA A 1 99 ? -0.284 3.453 8.322 1.00 79.62 99 ALA A C 1
ATOM 718 O O . ALA A 1 99 ? -0.442 3.170 9.505 1.00 79.62 99 ALA A O 1
ATOM 719 N N . GLY A 1 100 ? 0.496 4.471 7.948 1.00 79.12 100 GLY A N 1
ATOM 720 C CA . GLY A 1 100 ? 1.205 5.334 8.895 1.00 79.12 100 GLY A CA 1
ATOM 721 C C . GLY A 1 100 ? 0.253 6.113 9.805 1.00 79.12 100 GLY A C 1
ATOM 722 O O . GLY A 1 100 ? 0.463 6.157 11.015 1.00 79.12 100 GLY A O 1
ATOM 723 N N . ILE A 1 101 ? -0.835 6.661 9.253 1.00 83.50 101 ILE A N 1
ATOM 724 C CA . ILE A 1 101 ? -1.891 7.305 10.047 1.00 83.50 101 ILE A CA 1
ATOM 725 C C . ILE A 1 101 ? -2.545 6.288 10.990 1.00 83.50 101 ILE A C 1
ATOM 727 O O . ILE A 1 101 ? -2.728 6.594 12.163 1.00 83.50 101 ILE A O 1
ATOM 731 N N . ALA A 1 102 ? -2.854 5.075 10.518 1.00 77.75 102 ALA A N 1
ATOM 732 C CA . ALA A 1 102 ? -3.415 4.024 11.367 1.00 77.75 102 ALA A CA 1
ATOM 733 C C . ALA A 1 102 ? -2.495 3.688 12.554 1.00 77.75 102 ALA A C 1
ATOM 735 O O . ALA A 1 102 ? -2.974 3.594 13.680 1.00 77.75 102 ALA A O 1
ATOM 736 N N . VAL A 1 103 ? -1.179 3.576 12.328 1.00 81.62 103 VAL A N 1
ATOM 737 C CA . VAL A 1 103 ? -0.196 3.368 13.405 1.00 81.62 103 VAL A CA 1
ATOM 738 C C . VAL A 1 103 ? -0.201 4.537 14.390 1.00 81.62 103 VAL A C 1
ATOM 740 O O . VAL A 1 103 ? -0.179 4.310 15.590 1.00 81.62 103 VAL A O 1
ATOM 743 N N . LEU A 1 104 ? -0.239 5.786 13.921 1.00 84.44 104 LEU A N 1
ATOM 744 C CA . LEU A 1 104 ? -0.222 6.955 14.811 1.00 84.44 104 LEU A CA 1
ATOM 745 C C . LEU A 1 104 ? -1.504 7.105 15.642 1.00 84.44 104 LEU A C 1
ATOM 747 O O . LEU A 1 104 ? -1.446 7.640 16.744 1.00 84.44 104 LEU A O 1
ATOM 751 N N . VAL A 1 105 ? -2.650 6.678 15.107 1.00 86.12 105 VAL A N 1
ATOM 752 C CA . VAL A 1 105 ? -3.965 6.860 15.744 1.00 86.12 105 VAL A CA 1
ATOM 753 C C . VAL A 1 105 ? -4.347 5.688 16.653 1.00 86.12 105 VAL A C 1
ATOM 755 O O . VAL A 1 105 ? -5.011 5.907 17.662 1.00 86.12 105 VAL A O 1
ATOM 758 N N . PHE A 1 106 ? -3.971 4.454 16.298 1.00 80.56 106 PHE A N 1
ATOM 759 C CA . PHE A 1 106 ? -4.437 3.233 16.976 1.00 80.56 106 PHE A CA 1
ATOM 760 C C . PHE A 1 106 ? -3.362 2.497 17.790 1.00 80.56 106 PHE A C 1
ATOM 762 O O . PHE A 1 106 ? -3.644 1.415 18.312 1.00 80.56 106 PHE A O 1
ATOM 769 N N . ARG A 1 107 ? -2.153 3.057 17.888 1.00 68.94 107 ARG A N 1
ATOM 770 C CA . ARG A 1 107 ? -1.115 2.626 18.833 1.00 68.94 107 ARG A CA 1
ATOM 771 C C . ARG A 1 107 ? -1.382 3.200 20.220 1.00 68.94 107 ARG A C 1
ATOM 773 O O . ARG A 1 107 ? -1.130 2.456 21.192 1.00 68.94 107 ARG A O 1
#

Mean predicted aligned error: 9.18 Å

Radius of gyration: 18.89 Å; Cα contacts (8 Å, |Δi|>4): 104; chains: 1; bounding box: 46×15×54 Å

Sequence (107 aa):
MPAPFVAASCGVLLGTLTFLATAWLWRSGATHAAALTAEVALLLALTCVAAFAVLAGPARMRRARVPIDRVVPPSWWPRDTDTAPLLAACVGAPLVIAAGIAVLVFR

Solvent-accessible surface area (backbone atoms only — not comparable to full-atom values): 5607 Å² total; per-residue (Å²): 130,63,67,54,57,57,26,29,51,49,12,40,52,53,11,51,52,51,34,50,52,29,52,50,33,37,72,72,67,38,38,70,59,15,25,50,52,19,49,52,50,31,50,53,37,53,51,51,39,50,48,45,49,55,68,48,43,62,61,53,56,66,51,65,69,62,63,88,93,58,94,70,63,76,85,54,53,87,56,93,76,73,42,66,54,55,31,38,48,32,21,31,52,46,23,37,51,31,20,50,49,34,34,75,74,47,99

pLDDT: mean 76.11, std 9.95, range [53.69, 89.69]